Protein AF-A0A562VGN7-F1 (afdb_monomer_lite)

Foldseek 3Di:
DWQKKKWKWKAAPVRDIDTPDIDSDPVVSVVVVVVVPVPDDGMDMDIDIDGPPPPDPPDDD

pLDDT: mean 80.23, std 11.95, range [48.81, 92.19]

Radius of gyration: 14.92 Å; chains: 1; bounding box: 36×30×37 Å

Sequence (61 aa):
MATRSFELWRQDDNGNRFLVGSYAERADAERRLAELTRLLHKQTYWITEKEVTALAREEGS

Organism: NCBI:txid345631

Secondary structure (DSSP, 8-state):
-EEEEEEEEEE-TTS-EEEEEEESSHHHHHHHHHHHHHH-TT-EEEEEEEEEE--------

Structure (mmCIF, N/CA/C/O backbone):
data_AF-A0A562VGN7-F1
#
_entry.id   AF-A0A562VGN7-F1
#
loop_
_atom_site.group_PDB
_atom_site.id
_atom_site.type_symbol
_atom_site.label_atom_id
_atom_site.label_alt_id
_atom_site.label_comp_id
_atom_site.label_asym_id
_atom_site.label_entity_id
_atom_site.label_seq_id
_atom_site.pdbx_PDB_ins_code
_atom_site.Cartn_x
_atom_site.Cartn_y
_atom_site.Cartn_z
_atom_site.occupancy
_atom_site.B_iso_or_equiv
_atom_site.auth_seq_id
_atom_site.auth_comp_id
_atom_site.auth_asym_id
_atom_site.auth_atom_id
_atom_site.pdbx_PDB_model_num
ATOM 1 N N . MET A 1 1 ? -17.305 1.978 18.785 1.00 48.81 1 MET A N 1
ATOM 2 C CA . MET A 1 1 ? -16.751 0.750 18.172 1.00 48.81 1 MET A CA 1
ATOM 3 C C . MET A 1 1 ? -15.597 1.158 17.278 1.00 48.81 1 MET A C 1
ATOM 5 O O . MET A 1 1 ? -15.779 2.070 16.482 1.00 48.81 1 MET A O 1
ATOM 9 N N . ALA A 1 2 ? -14.413 0.577 17.466 1.00 63.03 2 ALA A N 1
ATOM 10 C CA . ALA A 1 2 ? -13.259 0.882 16.629 1.00 63.03 2 ALA A CA 1
ATOM 11 C C . ALA A 1 2 ? -13.449 0.208 15.265 1.00 63.03 2 ALA A C 1
ATOM 13 O O . ALA A 1 2 ? -13.567 -1.016 15.198 1.00 63.03 2 ALA A O 1
ATOM 14 N N . THR A 1 3 ? -13.545 0.997 14.194 1.00 77.38 3 THR A N 1
ATOM 15 C CA . THR A 1 3 ? -13.614 0.442 12.841 1.00 77.38 3 THR A CA 1
ATOM 16 C C . THR A 1 3 ? -12.201 0.342 12.298 1.00 77.38 3 THR A C 1
ATOM 18 O O . THR A 1 3 ? -11.449 1.315 12.290 1.00 77.38 3 THR A O 1
ATOM 21 N N . ARG A 1 4 ? -11.807 -0.855 11.873 1.00 84.00 4 ARG A N 1
ATOM 22 C CA . ARG A 1 4 ? -10.524 -1.046 11.199 1.00 84.00 4 ARG A CA 1
ATOM 23 C C . ARG A 1 4 ? -10.680 -0.610 9.751 1.00 84.00 4 ARG A C 1
ATOM 25 O O . ARG A 1 4 ? -11.670 -0.929 9.103 1.00 84.00 4 ARG A O 1
ATOM 32 N N . SER A 1 5 ? -9.714 0.157 9.280 1.00 87.00 5 SER A N 1
ATOM 33 C CA . SER A 1 5 ? -9.609 0.603 7.900 1.00 87.00 5 SER A CA 1
ATOM 34 C C . SER A 1 5 ? -8.246 0.193 7.364 1.00 87.00 5 SER A C 1
ATOM 36 O O . SER A 1 5 ? -7.236 0.277 8.060 1.00 87.00 5 SER A O 1
ATOM 38 N N .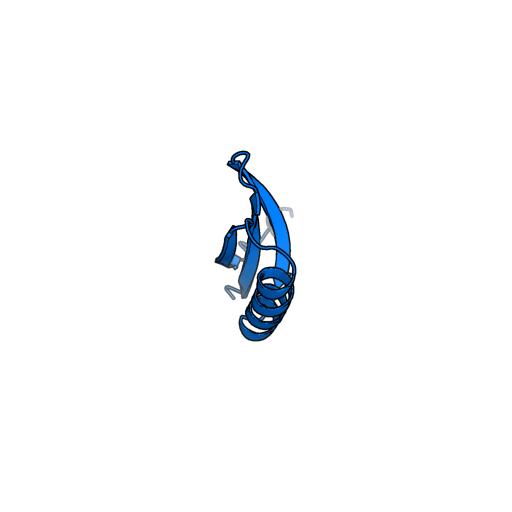 PHE A 1 6 ? -8.230 -0.289 6.135 1.00 90.62 6 PHE A N 1
ATOM 39 C CA . PHE A 1 6 ? -7.045 -0.744 5.433 1.00 90.62 6 PHE A CA 1
ATOM 40 C C . PHE A 1 6 ? -6.722 0.293 4.366 1.00 90.62 6 PHE A C 1
ATOM 42 O O . PHE A 1 6 ? -7.441 0.421 3.379 1.00 90.62 6 PHE A O 1
ATOM 49 N N . GLU A 1 7 ? -5.667 1.071 4.561 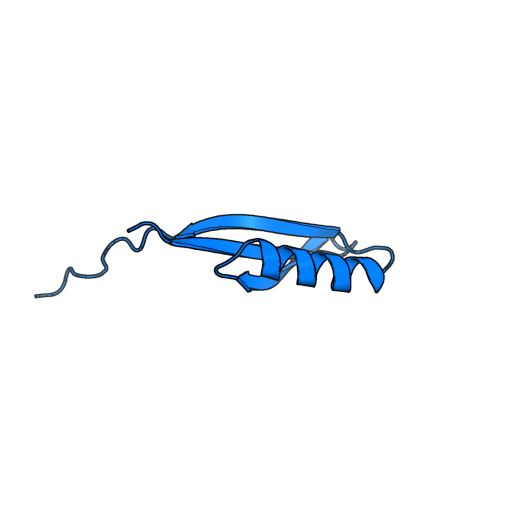1.00 92.19 7 GLU A N 1
ATOM 50 C CA . GLU A 1 7 ? -5.234 2.074 3.591 1.00 92.19 7 GLU A CA 1
ATOM 51 C C . GLU A 1 7 ? -4.141 1.474 2.705 1.00 92.19 7 GLU A C 1
ATOM 53 O O . GLU A 1 7 ? -3.112 1.002 3.190 1.00 92.19 7 GLU A O 1
ATOM 58 N N . LEU A 1 8 ? -4.357 1.490 1.394 1.00 91.06 8 LEU A N 1
ATOM 59 C CA . LEU A 1 8 ? -3.383 1.058 0.406 1.00 91.06 8 LEU A CA 1
ATOM 60 C C . LEU A 1 8 ? -2.512 2.244 0.006 1.00 91.06 8 LEU A C 1
ATOM 62 O O . LEU A 1 8 ? -2.992 3.215 -0.581 1.00 91.06 8 LEU A O 1
ATOM 66 N N . TRP A 1 9 ? -1.222 2.135 0.283 1.00 91.25 9 TRP A N 1
ATOM 67 C CA . TRP A 1 9 ? -0.222 3.129 -0.065 1.00 91.25 9 TRP A CA 1
ATOM 68 C C . TRP A 1 9 ? 0.667 2.624 -1.192 1.00 91.25 9 TRP A C 1
ATOM 70 O O . TRP A 1 9 ? 0.940 1.428 -1.320 1.00 91.25 9 TRP A O 1
ATOM 80 N N . ARG A 1 10 ? 1.140 3.567 -2.002 1.00 89.69 10 ARG A N 1
ATOM 81 C CA . ARG A 1 10 ? 2.148 3.354 -3.034 1.00 89.69 10 ARG A CA 1
ATOM 82 C C . ARG A 1 10 ? 3.318 4.292 -2.805 1.00 89.69 10 ARG A C 1
ATOM 84 O O . ARG A 1 10 ? 3.100 5.457 -2.492 1.00 89.69 10 ARG A O 1
ATOM 91 N N . GLN A 1 11 ? 4.533 3.811 -3.030 1.00 89.19 11 GLN A N 1
ATOM 92 C CA . GLN A 1 11 ? 5.732 4.625 -3.161 1.00 89.19 11 GLN A CA 1
ATOM 93 C C . GLN A 1 11 ? 6.382 4.394 -4.513 1.00 89.19 11 GLN A C 1
ATOM 95 O O . GLN A 1 11 ? 6.694 3.262 -4.891 1.00 89.19 11 GLN A O 1
ATOM 100 N N . ASP A 1 12 ? 6.592 5.493 -5.217 1.00 86.38 12 ASP A N 1
ATOM 101 C CA . ASP A 1 12 ? 7.400 5.528 -6.426 1.00 86.38 12 ASP A CA 1
ATOM 102 C C . ASP A 1 12 ? 8.898 5.621 -6.068 1.00 86.38 12 ASP A C 1
ATOM 104 O O . ASP A 1 12 ? 9.261 6.021 -4.960 1.00 86.38 12 ASP A O 1
ATOM 108 N N . ASP A 1 13 ? 9.782 5.285 -7.013 1.00 82.00 13 ASP A N 1
ATOM 109 C CA . ASP A 1 13 ? 11.255 5.322 -6.856 1.00 82.00 13 ASP A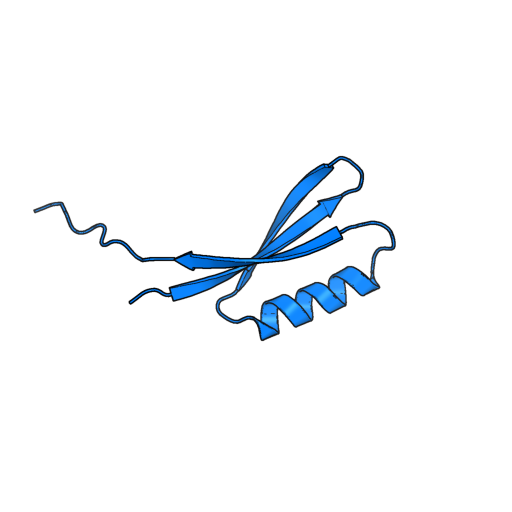 CA 1
ATOM 110 C C . ASP A 1 13 ? 11.777 6.693 -6.379 1.00 82.00 13 ASP A C 1
ATOM 112 O O . ASP A 1 13 ? 12.782 6.800 -5.685 1.00 82.00 13 ASP A O 1
ATOM 116 N N . ASN A 1 14 ? 11.005 7.746 -6.650 1.00 83.69 14 ASN A N 1
ATOM 117 C CA . ASN A 1 14 ? 11.290 9.114 -6.240 1.00 83.69 14 ASN A CA 1
ATOM 118 C C . ASN A 1 14 ? 11.002 9.404 -4.747 1.00 83.69 14 ASN A C 1
ATOM 120 O O . ASN A 1 14 ? 11.080 10.556 -4.324 1.00 83.69 14 ASN A O 1
ATOM 124 N N . GLY A 1 15 ? 10.594 8.397 -3.965 1.00 83.81 15 GLY A N 1
ATOM 125 C CA . GLY A 1 15 ? 10.248 8.522 -2.542 1.00 83.81 15 GLY A CA 1
ATOM 126 C C . GLY A 1 15 ? 8.864 9.121 -2.269 1.00 83.81 15 GLY A C 1
ATOM 127 O O . GLY A 1 15 ? 8.482 9.306 -1.112 1.00 83.81 15 GLY A O 1
ATOM 128 N N . ASN A 1 16 ? 8.090 9.404 -3.318 1.00 88.88 16 ASN A N 1
ATOM 129 C CA . ASN A 1 16 ? 6.758 9.984 -3.194 1.00 88.88 16 ASN A CA 1
ATOM 130 C C . ASN A 1 16 ? 5.754 8.910 -2.779 1.00 88.88 16 ASN A C 1
ATOM 132 O O . ASN A 1 16 ? 5.569 7.927 -3.498 1.00 88.88 16 ASN A O 1
ATOM 136 N N . ARG A 1 17 ? 5.101 9.116 -1.630 1.00 90.44 17 ARG A N 1
ATOM 137 C CA . ARG A 1 17 ? 4.058 8.230 -1.108 1.00 90.44 17 ARG A CA 1
ATOM 138 C C . ARG A 1 17 ? 2.678 8.768 -1.453 1.00 90.44 17 ARG A C 1
ATOM 140 O O . ARG A 1 17 ? 2.338 9.882 -1.063 1.00 90.44 17 ARG A O 1
ATOM 147 N N . PHE A 1 18 ? 1.878 7.952 -2.122 1.00 88.31 18 PHE A N 1
ATOM 148 C CA . PHE A 1 18 ? 0.513 8.273 -2.510 1.00 88.31 18 PHE A CA 1
ATOM 149 C C . PHE A 1 18 ? -0.463 7.276 -1.892 1.00 88.31 18 PHE A C 1
ATOM 151 O O . PHE A 1 18 ? -0.242 6.064 -1.942 1.00 88.31 18 PHE A O 1
ATOM 158 N N . LEU A 1 19 ? -1.554 7.792 -1.324 1.00 89.62 19 LEU A N 1
ATOM 159 C CA . LEU A 1 19 ? -2.682 6.977 -0.894 1.00 89.62 19 LEU A CA 1
ATOM 160 C C . LEU A 1 19 ? -3.475 6.567 -2.137 1.00 89.62 19 LEU A C 1
ATOM 162 O O . LEU A 1 19 ? -4.029 7.412 -2.836 1.00 89.62 19 LEU A O 1
ATOM 166 N N . VAL A 1 20 ? -3.510 5.269 -2.413 1.00 88.31 20 VAL A N 1
ATOM 167 C CA . VAL A 1 20 ? -4.239 4.696 -3.549 1.00 88.31 20 VAL A CA 1
ATOM 168 C C . VAL A 1 20 ? -5.7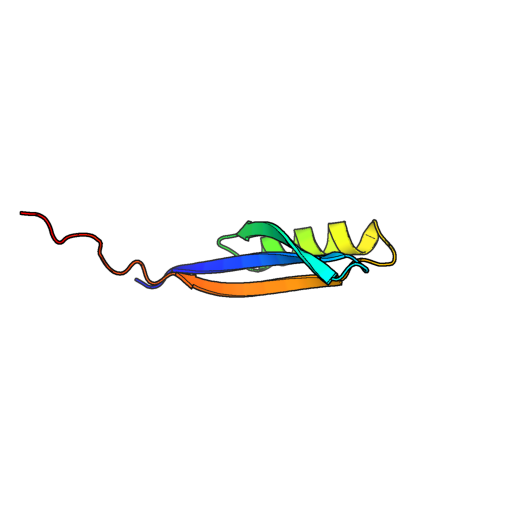24 4.563 -3.222 1.00 88.31 20 VAL A C 1
ATOM 170 O O . VAL A 1 20 ? -6.568 4.780 -4.086 1.00 88.31 20 VAL A O 1
ATOM 173 N N . GLY A 1 21 ? -6.045 4.201 -1.979 1.00 88.38 21 GLY A N 1
ATOM 174 C CA . GLY A 1 21 ? -7.419 4.070 -1.509 1.00 88.38 21 GLY A CA 1
ATOM 175 C C . GLY A 1 21 ? -7.498 3.505 -0.097 1.00 88.38 21 GLY A C 1
ATOM 176 O O . GLY A 1 21 ? -6.532 2.931 0.403 1.00 88.38 21 GLY A O 1
ATOM 177 N N . SER A 1 22 ? -8.651 3.669 0.537 1.00 88.75 22 SER A N 1
ATOM 178 C CA . SER A 1 22 ? -8.975 3.088 1.837 1.00 88.75 22 SER A CA 1
ATOM 179 C C . SER A 1 22 ? -10.107 2.074 1.692 1.00 88.75 22 SER A C 1
ATOM 181 O O . SER A 1 22 ? -11.064 2.286 0.949 1.00 88.75 22 SER A O 1
ATOM 183 N N . TYR A 1 23 ? -9.979 0.959 2.401 1.00 88.38 23 TYR A N 1
ATOM 184 C CA . TYR A 1 23 ? -10.877 -0.187 2.331 1.00 88.38 23 TYR A CA 1
ATOM 185 C C . TYR A 1 23 ? -11.346 -0.556 3.737 1.00 88.38 23 TYR A C 1
ATOM 187 O O . TYR A 1 23 ? -10.602 -0.420 4.708 1.00 88.38 23 TYR A O 1
ATOM 195 N N . ALA A 1 24 ? -12.584 -1.031 3.858 1.00 85.62 24 ALA A N 1
ATOM 196 C CA . ALA A 1 24 ? -13.096 -1.568 5.120 1.00 85.62 24 ALA A CA 1
ATOM 197 C C . ALA A 1 24 ? -12.564 -2.987 5.396 1.00 85.62 24 ALA A C 1
ATOM 199 O O . ALA A 1 24 ? -12.468 -3.404 6.547 1.00 85.62 24 ALA A O 1
ATOM 200 N N . GLU A 1 25 ? -12.173 -3.710 4.342 1.00 86.56 25 GLU A N 1
ATOM 201 C CA . GLU A 1 25 ? -11.744 -5.105 4.400 1.00 86.56 25 GLU A CA 1
ATOM 202 C C . GLU A 1 25 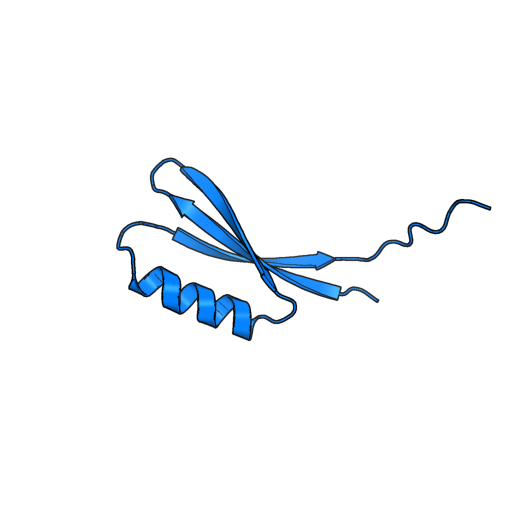? -10.344 -5.295 3.812 1.00 86.56 25 GLU A C 1
ATOM 204 O O . GLU A 1 25 ? -9.976 -4.700 2.795 1.00 86.56 25 GLU A O 1
ATOM 209 N N . ARG A 1 26 ? -9.563 -6.178 4.444 1.00 85.19 26 ARG A N 1
ATOM 210 C CA . ARG A 1 26 ? -8.200 -6.513 4.012 1.00 85.19 26 ARG A CA 1
ATOM 211 C C . ARG A 1 26 ? -8.177 -7.165 2.629 1.00 85.19 26 ARG A C 1
ATOM 213 O O . ARG A 1 26 ? -7.314 -6.840 1.822 1.00 85.19 26 ARG A O 1
ATOM 220 N N . ALA A 1 27 ? -9.145 -8.038 2.349 1.00 88.56 27 ALA A N 1
ATOM 221 C CA . ALA A 1 27 ? -9.209 -8.808 1.109 1.00 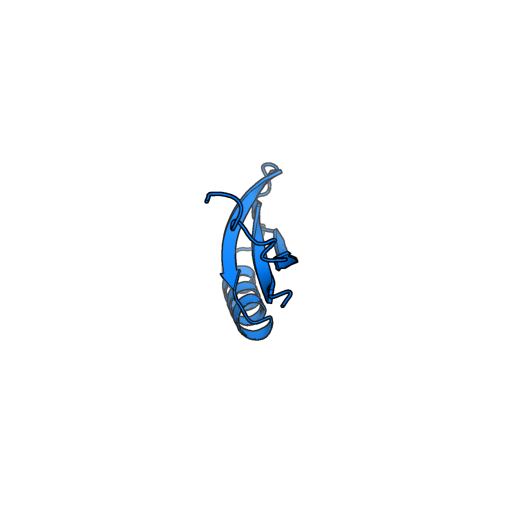88.56 27 ALA A CA 1
ATOM 222 C C . ALA A 1 27 ? -9.337 -7.916 -0.141 1.00 88.56 27 ALA A C 1
ATOM 224 O O . ALA A 1 27 ? -8.692 -8.184 -1.157 1.00 88.56 27 ALA A O 1
ATOM 225 N N . ASP A 1 28 ? -10.116 -6.833 -0.063 1.00 88.44 28 ASP A N 1
ATOM 226 C CA . ASP A 1 28 ? -10.223 -5.837 -1.136 1.00 88.44 28 ASP A CA 1
ATOM 227 C C . ASP A 1 28 ? -8.911 -5.077 -1.346 1.00 88.44 28 ASP A C 1
ATOM 229 O O . ASP A 1 28 ? -8.445 -4.933 -2.482 1.00 88.44 28 ASP A O 1
ATOM 233 N N . ALA A 1 29 ? -8.263 -4.663 -0.253 1.00 88.25 29 ALA A N 1
ATOM 234 C CA . ALA A 1 29 ? -6.964 -4.002 -0.313 1.00 88.25 29 ALA A CA 1
ATOM 235 C C . ALA A 1 29 ? -5.887 -4.916 -0.933 1.00 88.25 29 ALA A C 1
ATOM 237 O O . ALA A 1 29 ? -5.098 -4.463 -1.765 1.00 88.25 29 ALA A O 1
ATOM 238 N N . GLU A 1 30 ? -5.877 -6.207 -0.586 1.00 88.44 30 GLU A N 1
ATOM 239 C CA . GLU A 1 30 ? -4.945 -7.210 -1.119 1.00 88.44 30 GLU A CA 1
ATOM 240 C C . GLU A 1 30 ? -5.194 -7.529 -2.596 1.00 88.44 30 GLU A C 1
ATOM 242 O O . GLU A 1 30 ? -4.238 -7.642 -3.369 1.00 88.44 30 GLU A O 1
ATOM 247 N N . ARG A 1 31 ? -6.458 -7.620 -3.029 1.00 89.94 31 ARG A N 1
ATOM 248 C CA . ARG A 1 31 ? -6.777 -7.763 -4.457 1.00 89.94 31 ARG A CA 1
ATOM 249 C C . ARG A 1 31 ? -6.230 -6.592 -5.256 1.00 89.94 31 ARG A C 1
ATOM 251 O O . ARG A 1 31 ? -5.542 -6.811 -6.253 1.00 89.94 31 ARG A O 1
ATOM 258 N N . ARG A 1 32 ? -6.465 -5.363 -4.788 1.00 87.31 32 ARG A N 1
ATOM 259 C CA . ARG A 1 32 ? -5.963 -4.165 -5.467 1.00 87.31 32 ARG A CA 1
ATOM 260 C C . ARG A 1 32 ? -4.438 -4.112 -5.478 1.00 87.31 32 ARG A C 1
ATOM 262 O O . ARG A 1 32 ? -3.843 -3.785 -6.502 1.00 87.31 32 ARG A O 1
ATOM 269 N N . LEU A 1 33 ? -3.805 -4.481 -4.365 1.00 86.50 33 LEU A N 1
ATOM 270 C CA . LEU A 1 33 ? -2.355 -4.610 -4.252 1.00 86.50 33 LEU A CA 1
ATOM 271 C C . LEU A 1 33 ? -1.795 -5.570 -5.314 1.00 86.50 33 LEU A C 1
ATOM 273 O O . LEU A 1 33 ? -0.844 -5.220 -6.014 1.00 86.50 33 LEU A O 1
ATOM 277 N N . ALA A 1 34 ? -2.405 -6.748 -5.468 1.00 86.75 34 ALA A N 1
ATOM 278 C CA . ALA A 1 34 ? -1.986 -7.764 -6.430 1.00 86.75 34 ALA A CA 1
ATOM 279 C C . ALA A 1 34 ? -2.171 -7.318 -7.891 1.00 86.75 34 ALA A C 1
ATOM 281 O O . ALA A 1 34 ? -1.303 -7.586 -8.726 1.00 86.75 34 ALA A O 1
ATOM 282 N N . GLU A 1 35 ? -3.265 -6.619 -8.210 1.00 85.75 35 GLU A N 1
ATOM 283 C CA . GLU A 1 35 ? -3.477 -6.022 -9.536 1.00 85.75 35 GLU A CA 1
ATOM 284 C C . GLU A 1 35 ? -2.401 -4.980 -9.868 1.00 85.75 35 GLU A C 1
ATOM 286 O O . GLU A 1 35 ? -1.833 -4.988 -10.959 1.00 85.75 35 GLU A O 1
ATOM 291 N N . LEU A 1 36 ? -2.077 -4.108 -8.912 1.00 81.25 36 LEU A N 1
ATOM 292 C CA . LEU A 1 36 ? -1.126 -3.013 -9.106 1.00 81.25 36 LEU A CA 1
ATOM 293 C C . LEU A 1 36 ? 0.329 -3.492 -9.182 1.00 81.25 36 LEU A C 1
ATOM 295 O O . LEU A 1 36 ? 1.096 -2.998 -10.010 1.00 81.25 36 LEU A O 1
ATOM 299 N N . THR A 1 37 ? 0.698 -4.491 -8.374 1.00 78.38 37 THR A N 1
ATOM 300 C CA . THR A 1 37 ? 2.022 -5.139 -8.417 1.00 78.38 37 THR A CA 1
ATOM 301 C C . THR A 1 37 ? 2.289 -5.808 -9.764 1.00 78.38 37 THR A C 1
ATOM 303 O O . THR A 1 37 ? 3.421 -5.817 -10.240 1.00 78.38 37 THR A O 1
ATOM 306 N N . ARG A 1 38 ? 1.252 -6.348 -10.415 1.00 77.19 38 ARG A N 1
ATOM 307 C CA . ARG A 1 38 ? 1.384 -7.018 -11.716 1.00 77.19 38 ARG A CA 1
ATOM 308 C C . ARG A 1 38 ? 1.659 -6.065 -12.874 1.00 77.19 38 ARG A C 1
ATOM 310 O O . ARG A 1 38 ? 2.172 -6.508 -13.896 1.00 77.19 38 ARG A O 1
ATOM 317 N N . LEU A 1 39 ? 1.290 -4.794 -12.737 1.00 71.81 39 LEU A N 1
ATOM 318 C CA . LEU A 1 39 ? 1.312 -3.837 -13.840 1.00 71.81 39 LEU A CA 1
ATOM 319 C C . LEU A 1 39 ? 2.604 -3.018 -13.921 1.00 71.81 39 LEU A C 1
ATOM 321 O O . LEU A 1 39 ? 2.901 -2.506 -14.997 1.00 71.81 39 LEU A O 1
ATOM 325 N N . LEU A 1 40 ? 3.382 -2.866 -12.840 1.00 62.09 40 LEU A N 1
ATOM 326 C CA . LEU A 1 40 ? 4.556 -1.984 -12.856 1.00 62.09 40 LEU A CA 1
ATOM 327 C C . LEU A 1 40 ? 5.752 -2.516 -12.058 1.00 62.09 40 LEU A C 1
ATOM 329 O O . LEU A 1 40 ? 5.678 -2.766 -10.861 1.00 62.09 40 LEU A O 1
ATOM 333 N N . HIS A 1 41 ? 6.905 -2.552 -12.726 1.00 68.00 41 HIS A N 1
ATOM 334 C CA . HIS A 1 41 ? 8.119 -3.253 -12.295 1.00 68.00 41 HIS A CA 1
ATOM 335 C C . HIS A 1 41 ? 9.019 -2.479 -11.301 1.00 68.00 41 HIS A C 1
ATOM 337 O O . HIS A 1 41 ? 10.135 -2.920 -11.042 1.00 68.00 41 HIS A O 1
ATOM 343 N N . LYS A 1 42 ? 8.581 -1.334 -10.746 1.00 73.56 42 LYS A N 1
ATOM 344 C CA . LYS A 1 42 ? 9.398 -0.486 -9.837 1.00 73.56 42 LYS A CA 1
ATOM 345 C C . LYS A 1 42 ? 8.613 0.354 -8.809 1.00 73.56 42 LYS A C 1
ATOM 347 O O . LYS A 1 42 ? 9.123 1.353 -8.316 1.00 73.56 42 LYS A O 1
ATOM 352 N N . GLN A 1 43 ? 7.373 -0.005 -8.486 1.00 81.31 43 GLN A N 1
ATOM 353 C CA . GLN A 1 43 ? 6.610 0.703 -7.448 1.00 81.31 43 GLN A CA 1
ATOM 354 C C . GLN A 1 43 ? 6.389 -0.216 -6.257 1.00 81.31 43 GLN A C 1
ATOM 356 O O . GLN A 1 43 ? 5.971 -1.362 -6.419 1.00 81.31 43 GLN A O 1
ATOM 361 N N . THR A 1 44 ? 6.642 0.304 -5.063 1.00 86.75 44 THR A N 1
ATOM 362 C CA . THR A 1 44 ? 6.394 -0.420 -3.821 1.00 86.75 44 THR A CA 1
ATOM 363 C C . THR A 1 44 ? 4.981 -0.109 -3.370 1.00 86.75 44 THR A C 1
ATOM 365 O O . THR A 1 44 ? 4.627 1.053 -3.195 1.00 86.75 44 THR A O 1
ATOM 368 N N . TYR A 1 45 ? 4.173 -1.136 -3.157 1.00 87.88 45 TYR A N 1
ATOM 369 C CA . TYR A 1 45 ? 2.829 -0.987 -2.618 1.00 87.88 45 TYR A CA 1
ATOM 370 C C . TYR A 1 45 ? 2.736 -1.718 -1.280 1.00 87.88 45 TYR A C 1
ATOM 372 O O . TYR A 1 45 ? 3.292 -2.806 -1.133 1.00 87.88 45 TYR A O 1
ATOM 380 N N . TRP A 1 46 ? 2.039 -1.137 -0.307 1.00 89.38 46 TRP A N 1
ATOM 381 C CA . TRP A 1 46 ? 1.802 -1.771 0.990 1.00 89.38 46 TRP A CA 1
ATOM 382 C C . TRP A 1 46 ? 0.470 -1.332 1.587 1.00 89.38 46 TRP A C 1
ATOM 384 O O . TRP A 1 46 ? -0.047 -0.257 1.287 1.00 89.38 46 TRP A O 1
ATOM 394 N N . ILE A 1 47 ? -0.078 -2.176 2.455 1.00 90.44 47 ILE A N 1
ATOM 395 C CA . ILE A 1 47 ? -1.330 -1.920 3.165 1.00 90.44 47 ILE A CA 1
ATOM 396 C C . ILE A 1 47 ? -0.981 -1.533 4.599 1.00 90.44 47 ILE A C 1
ATOM 398 O O . ILE A 1 47 ? -0.180 -2.211 5.242 1.00 90.44 47 ILE A O 1
ATOM 402 N N . THR A 1 48 ? -1.581 -0.457 5.101 1.00 91.19 48 THR A N 1
ATOM 403 C CA . THR A 1 48 ? -1.519 -0.095 6.519 1.00 91.19 48 THR A CA 1
ATOM 404 C C . THR A 1 48 ? -2.885 -0.271 7.160 1.00 91.19 48 THR A C 1
ATOM 406 O O . THR A 1 48 ? -3.910 0.118 6.605 1.00 91.19 48 THR A O 1
ATOM 409 N N . GLU A 1 49 ? -2.890 -0.865 8.345 1.00 89.12 49 GLU A N 1
ATOM 410 C CA . GLU A 1 49 ? -4.091 -1.067 9.147 1.00 89.12 49 GLU A CA 1
ATOM 411 C C . GLU A 1 49 ? -4.225 0.125 10.087 1.00 89.12 49 GLU A C 1
ATOM 413 O O . GLU A 1 49 ? -3.416 0.305 10.998 1.00 89.12 49 GLU A O 1
ATOM 418 N N . LYS A 1 50 ? -5.226 0.971 9.847 1.00 84.00 50 LYS A N 1
ATOM 419 C CA . LYS A 1 50 ? -5.595 2.035 10.770 1.00 84.00 50 LYS A CA 1
ATOM 420 C C . LYS A 1 50 ? -6.836 1.656 11.532 1.00 84.00 50 LYS A C 1
ATOM 422 O O . LYS A 1 50 ? -7.908 1.444 10.965 1.00 84.00 50 LYS A O 1
ATOM 427 N N . GLU A 1 51 ? -6.689 1.640 12.843 1.00 79.31 51 GLU A N 1
ATOM 428 C CA . GLU A 1 51 ? -7.825 1.663 13.736 1.00 79.31 51 GLU A CA 1
ATOM 429 C C . GLU A 1 51 ? -8.411 3.076 13.718 1.00 79.31 51 GLU A C 1
ATOM 431 O O . GLU A 1 51 ? -7.873 4.012 14.311 1.00 79.31 51 GLU A O 1
ATOM 436 N N . VAL A 1 52 ? -9.505 3.246 12.980 1.00 71.31 52 VAL A N 1
ATOM 437 C CA . VAL A 1 52 ? -10.310 4.456 13.071 1.00 71.31 52 VAL A CA 1
ATOM 438 C C . VAL A 1 52 ? -11.178 4.272 14.300 1.00 71.31 52 VAL A C 1
ATOM 440 O O . VAL A 1 52 ? -12.294 3.744 14.269 1.00 71.31 52 VAL A O 1
ATOM 443 N N . THR A 1 53 ? -10.641 4.711 15.427 1.00 70.00 53 THR A N 1
ATOM 444 C CA . THR A 1 53 ? -11.483 5.017 16.569 1.00 70.00 53 THR A CA 1
ATOM 445 C C . THR A 1 53 ? -12.287 6.240 16.167 1.00 70.00 53 THR A C 1
ATOM 447 O O . THR A 1 53 ? -11.758 7.349 16.093 1.00 70.00 53 THR A O 1
ATOM 450 N N . ALA A 1 54 ? -13.571 6.035 15.873 1.00 62.50 54 ALA A N 1
ATOM 451 C CA . ALA A 1 54 ? -14.546 7.111 15.880 1.00 62.50 54 ALA A CA 1
ATOM 452 C C . ALA A 1 54 ? -14.646 7.615 17.328 1.00 62.50 54 ALA A C 1
ATOM 454 O O . ALA A 1 54 ? -15.532 7.218 18.081 1.00 62.50 54 ALA A O 1
ATOM 455 N N . LEU A 1 55 ? -13.660 8.408 17.753 1.00 62.78 55 LEU A N 1
ATOM 456 C CA . LEU A 1 55 ? -13.769 9.224 18.947 1.00 62.78 55 LEU A CA 1
ATOM 457 C C . LEU A 1 55 ? -14.900 10.196 18.644 1.00 62.78 55 LEU A C 1
ATOM 459 O O . LEU A 1 55 ? -14.831 10.969 17.686 1.00 62.78 55 LEU A O 1
ATOM 463 N N . ALA A 1 56 ? -15.982 10.032 19.395 1.00 58.88 56 ALA A N 1
ATOM 464 C CA . ALA A 1 56 ? -17.188 10.821 19.310 1.00 58.88 56 ALA A CA 1
ATOM 465 C C . ALA A 1 56 ? -16.840 12.310 19.200 1.00 58.88 56 ALA A C 1
ATOM 467 O O . ALA A 1 56 ? -16.305 12.912 20.126 1.00 58.88 56 ALA A O 1
ATOM 468 N N . ARG A 1 57 ? -17.159 12.903 18.050 1.00 58.69 57 ARG A N 1
ATOM 469 C CA . ARG A 1 57 ? -17.387 14.344 17.938 1.00 58.69 57 ARG A CA 1
ATOM 470 C C . ARG A 1 57 ? -18.851 14.597 18.279 1.00 58.69 57 ARG A C 1
ATOM 472 O O . ARG A 1 57 ? -19.651 14.896 17.404 1.00 58.69 57 ARG A O 1
ATOM 479 N N . GLU A 1 58 ? -19.177 14.391 19.546 1.00 55.44 58 GLU A N 1
ATOM 480 C CA . GLU A 1 58 ? -20.423 14.832 20.170 1.00 55.44 58 GLU A CA 1
ATOM 481 C C . GLU A 1 58 ? -20.041 15.587 21.443 1.00 55.44 58 GLU A C 1
ATOM 483 O O . GLU A 1 58 ? -20.228 15.102 22.545 1.00 55.44 58 GLU A O 1
ATOM 488 N N . GLU A 1 59 ? -19.430 16.758 21.272 1.00 55.16 59 GLU A N 1
ATOM 489 C CA . GLU A 1 59 ? -19.383 17.796 22.302 1.00 55.16 59 GLU A CA 1
ATOM 490 C C . GLU A 1 59 ? -19.835 19.083 21.611 1.00 55.16 59 GLU A C 1
ATOM 492 O O . GLU A 1 59 ? -19.114 19.661 20.794 1.00 55.16 59 GLU A O 1
ATOM 497 N N . GLY A 1 60 ? -21.084 19.465 21.861 1.00 52.66 60 GLY A N 1
ATOM 498 C CA . GLY A 1 60 ? -21.720 20.632 21.262 1.00 52.66 60 GLY A CA 1
ATOM 499 C C . GLY A 1 60 ? -23.215 20.658 21.554 1.00 52.66 60 GLY A C 1
ATOM 500 O O . GLY A 1 60 ? -24.014 20.506 20.632 1.00 52.66 60 GLY A O 1
ATOM 501 N N . SER A 1 61 ? -23.563 20.788 22.839 1.00 56.19 61 SER A N 1
ATOM 502 C CA . SER A 1 61 ? -24.903 21.182 23.295 1.00 56.19 61 SER A CA 1
ATOM 503 C C . SER A 1 61 ? -25.035 22.698 23.366 1.00 56.19 61 SER A C 1
ATOM 505 O O . SER A 1 61 ? -23.999 23.380 23.529 1.00 56.19 61 SER A O 1
#